Protein AF-A0A968HX31-F1 (afdb_monomer)

pLDDT: mean 95.12, std 3.46, range [78.81, 98.56]

Sequence (93 aa):
MARFTHVVFDLDGTLLDTEGLYTAATREVAEVYGKHFPLELKRRCMGADNRTSAATIIAELGLPLSVDGFLALRDAAFERRLAQVQPIAGAAE

Radius of gyration: 16.27 Å; Cα contacts (8 Å, |Δi|>4): 77; chains: 1; bounding box: 44×24×45 Å

Structure (mmCIF, N/CA/C/O backbone):
data_AF-A0A968HX31-F1
#
_entry.id   AF-A0A968HX31-F1
#
loop_
_atom_site.group_PDB
_atom_site.id
_atom_site.type_symbol
_atom_site.label_atom_id
_atom_site.label_alt_id
_atom_site.label_comp_id
_atom_site.label_asym_id
_atom_site.label_entity_id
_atom_site.label_seq_id
_atom_site.pdbx_PDB_ins_code
_atom_site.Cartn_x
_atom_site.Cartn_y
_atom_site.Cartn_z
_atom_site.occupancy
_atom_site.B_iso_or_equiv
_atom_site.auth_seq_id
_atom_site.auth_comp_id
_atom_site.auth_asym_id
_atom_site.auth_atom_id
_atom_site.pdbx_PDB_model_num
ATOM 1 N N . MET A 1 1 ? 28.750 8.484 -28.836 1.00 78.81 1 MET A N 1
ATOM 2 C CA . MET A 1 1 ? 27.428 8.070 -28.316 1.00 78.81 1 MET A CA 1
ATOM 3 C C . MET A 1 1 ? 27.604 6.750 -27.588 1.00 78.81 1 MET A C 1
ATOM 5 O O . MET A 1 1 ? 28.281 5.884 -28.130 1.00 78.81 1 MET A O 1
ATOM 9 N N . ALA A 1 2 ? 27.073 6.611 -26.374 1.00 86.44 2 ALA A N 1
ATOM 10 C CA . ALA A 1 2 ? 27.103 5.330 -25.669 1.00 86.44 2 ALA A CA 1
ATOM 11 C C . ALA A 1 2 ? 26.105 4.357 -26.319 1.00 86.44 2 ALA A C 1
ATOM 13 O O . ALA A 1 2 ? 25.011 4.766 -26.705 1.00 86.44 2 ALA A O 1
ATOM 14 N N . ARG A 1 3 ? 26.494 3.086 -26.458 1.00 94.25 3 ARG A N 1
ATOM 15 C CA . ARG A 1 3 ? 25.632 1.998 -26.936 1.00 94.25 3 ARG A CA 1
ATOM 16 C C . ARG A 1 3 ? 25.357 1.061 -25.767 1.00 94.25 3 ARG A C 1
ATOM 18 O O . ARG A 1 3 ? 26.298 0.516 -25.197 1.00 94.25 3 ARG A O 1
ATOM 25 N N . PHE A 1 4 ? 24.085 0.860 -25.451 1.00 95.12 4 PHE A N 1
ATOM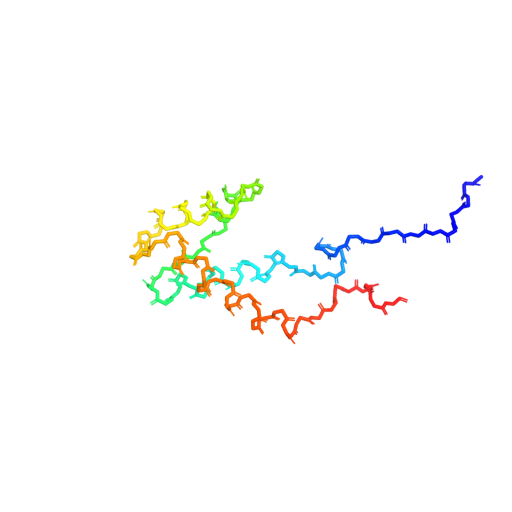 26 C CA . PHE A 1 4 ? 23.636 -0.069 -24.416 1.00 95.12 4 PHE A CA 1
ATOM 27 C C . PHE A 1 4 ? 23.155 -1.369 -25.064 1.00 95.12 4 PHE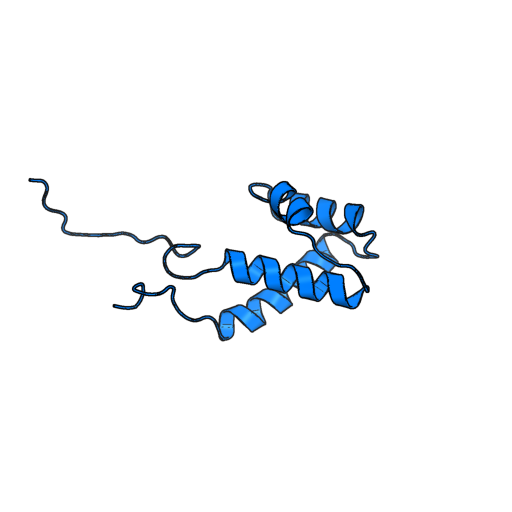 A C 1
ATOM 29 O O . PHE A 1 4 ? 22.593 -1.351 -26.158 1.00 95.12 4 PHE A O 1
ATOM 36 N N . THR A 1 5 ? 23.416 -2.501 -24.415 1.00 97.00 5 THR A N 1
ATOM 37 C CA . THR A 1 5 ? 23.007 -3.837 -24.888 1.00 97.00 5 THR A CA 1
ATOM 38 C C . THR A 1 5 ? 21.988 -4.506 -23.973 1.00 97.00 5 THR A C 1
ATOM 40 O O . THR A 1 5 ? 21.395 -5.500 -24.371 1.00 97.00 5 THR A O 1
ATOM 43 N N . HIS A 1 6 ? 21.789 -3.971 -22.766 1.00 96.94 6 HIS A N 1
ATOM 44 C CA . HIS A 1 6 ? 20.922 -4.534 -21.736 1.00 96.94 6 HIS A CA 1
ATOM 45 C C . HIS A 1 6 ? 20.251 -3.404 -20.953 1.00 96.94 6 HIS A C 1
ATOM 47 O O . HIS A 1 6 ? 20.835 -2.330 -20.791 1.00 96.94 6 HIS A O 1
ATOM 53 N N . VAL A 1 7 ? 19.047 -3.676 -20.455 1.00 94.81 7 VAL A N 1
ATOM 54 C CA . VAL A 1 7 ? 18.267 -2.795 -19.580 1.00 94.81 7 VAL A CA 1
ATOM 55 C C . VAL A 1 7 ? 17.715 -3.644 -18.438 1.00 94.81 7 VAL A C 1
ATOM 57 O O . VAL A 1 7 ? 17.347 -4.798 -18.653 1.00 94.81 7 VAL A O 1
ATOM 60 N N . VAL A 1 8 ? 17.678 -3.081 -17.232 1.00 95.69 8 VAL A N 1
ATOM 61 C CA . VAL A 1 8 ? 16.990 -3.659 -16.073 1.00 95.69 8 VAL A CA 1
ATOM 62 C C . VAL A 1 8 ? 15.895 -2.679 -15.684 1.00 95.69 8 VAL A C 1
ATOM 64 O O . VAL A 1 8 ? 16.188 -1.509 -15.442 1.00 95.69 8 VAL A O 1
ATOM 67 N N . PHE A 1 9 ? 14.654 -3.152 -15.664 1.00 95.31 9 PHE A N 1
ATOM 68 C CA . PHE A 1 9 ? 13.507 -2.367 -15.227 1.00 95.31 9 PHE A CA 1
ATOM 69 C C . PHE A 1 9 ? 13.197 -2.691 -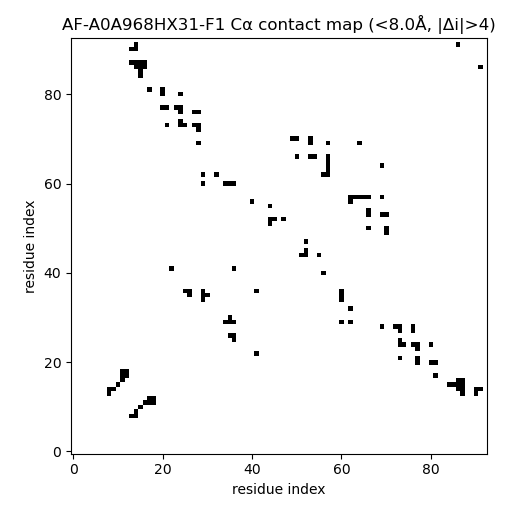13.775 1.00 95.31 9 PHE A C 1
ATOM 71 O O . PHE A 1 9 ? 13.229 -3.856 -13.375 1.00 95.31 9 PHE A O 1
ATOM 78 N N . ASP A 1 10 ? 12.887 -1.653 -13.009 1.00 93.69 10 ASP A N 1
ATOM 79 C CA . ASP A 1 10 ? 12.187 -1.834 -11.746 1.00 93.69 10 ASP A CA 1
ATOM 80 C C . ASP A 1 10 ? 10.741 -2.280 -12.018 1.00 93.69 10 ASP A C 1
ATOM 82 O O . ASP A 1 10 ? 10.212 -2.057 -13.108 1.00 93.69 10 ASP A O 1
ATOM 86 N N . LEU A 1 11 ? 10.096 -2.929 -11.053 1.00 92.31 11 LEU A N 1
ATOM 87 C CA . LEU A 1 11 ? 8.699 -3.345 -11.185 1.00 92.31 11 LEU A CA 1
ATOM 88 C C . LEU A 1 11 ? 7.766 -2.210 -10.758 1.00 92.31 11 LEU A C 1
ATOM 90 O O . LEU A 1 11 ? 6.914 -1.762 -11.532 1.00 92.31 11 LEU A O 1
ATOM 94 N N . ASP A 1 12 ? 7.945 -1.758 -9.521 1.00 90.06 12 ASP A N 1
ATOM 95 C CA . ASP A 1 12 ? 7.067 -0.823 -8.834 1.00 90.06 12 ASP A CA 1
ATOM 96 C C . ASP A 1 12 ? 7.185 0.587 -9.424 1.00 90.06 12 ASP A C 1
ATOM 98 O O . ASP A 1 12 ? 8.266 1.152 -9.560 1.00 90.06 12 ASP A O 1
ATOM 102 N N . GLY A 1 13 ? 6.059 1.164 -9.837 1.00 88.50 13 GLY A N 1
ATOM 103 C CA . GLY A 1 13 ? 6.008 2.498 -10.439 1.00 88.50 13 GLY A CA 1
ATOM 104 C C . GLY A 1 13 ? 6.646 2.606 -11.829 1.00 88.50 13 GLY A C 1
ATOM 105 O O . GLY A 1 13 ? 6.601 3.680 -12.424 1.00 88.50 13 GLY A O 1
ATOM 106 N N . THR A 1 14 ? 7.207 1.515 -12.363 1.00 93.69 14 THR A N 1
ATOM 107 C CA . THR A 1 14 ? 7.805 1.462 -13.706 1.00 93.69 14 THR A CA 1
ATOM 108 C C . THR A 1 14 ? 7.000 0.551 -14.624 1.00 93.69 14 THR A C 1
ATOM 110 O O . THR A 1 14 ? 6.484 1.006 -15.641 1.00 93.69 14 THR A O 1
ATOM 113 N N . LEU A 1 15 ? 6.845 -0.724 -14.257 1.00 94.75 15 LEU A N 1
ATOM 114 C CA . LEU A 1 15 ? 6.042 -1.679 -15.023 1.00 94.75 15 LEU A CA 1
ATOM 115 C C . LEU A 1 15 ? 4.597 -1.735 -14.519 1.00 94.75 15 LEU A C 1
ATOM 117 O O . LEU 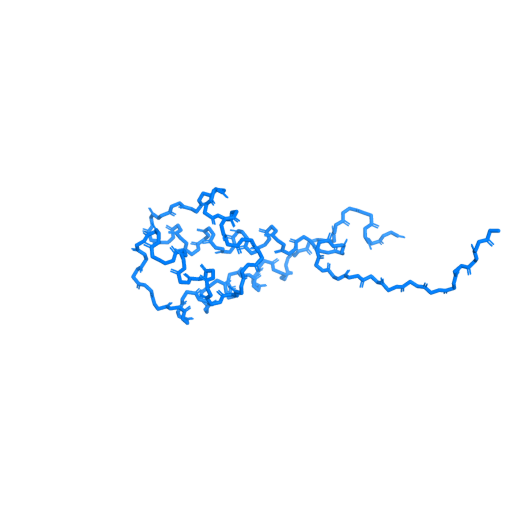A 1 15 ? 3.674 -1.883 -15.319 1.00 94.75 15 LEU A O 1
ATOM 121 N N . LEU A 1 16 ? 4.397 -1.599 -13.205 1.00 94.75 16 LEU A N 1
ATOM 122 C CA . LEU A 1 16 ? 3.094 -1.667 -12.541 1.00 94.75 16 LEU A CA 1
ATOM 123 C C . LEU A 1 16 ? 2.888 -0.473 -11.602 1.00 94.75 16 LEU A C 1
ATOM 125 O O . LEU A 1 16 ? 3.790 -0.116 -10.848 1.00 94.75 16 LEU A O 1
ATOM 129 N N . ASP A 1 17 ? 1.681 0.099 -11.569 1.00 92.88 17 ASP A N 1
ATOM 130 C CA . ASP A 1 17 ? 1.305 1.118 -10.573 1.00 92.88 17 ASP A CA 1
ATOM 131 C C . ASP A 1 17 ? 0.894 0.461 -9.246 1.00 92.88 17 ASP A C 1
ATOM 133 O O . ASP A 1 17 ? -0.280 0.392 -8.871 1.00 92.88 17 ASP A O 1
ATOM 137 N N . THR A 1 18 ? 1.873 -0.070 -8.522 1.00 90.88 18 THR A N 1
ATOM 138 C CA . THR A 1 18 ? 1.652 -0.706 -7.218 1.00 90.88 18 THR A CA 1
ATOM 139 C C . THR A 1 18 ? 1.330 0.311 -6.120 1.00 90.88 18 THR A C 1
ATOM 141 O O . THR A 1 18 ? 0.623 -0.024 -5.165 1.00 90.88 18 THR A O 1
ATOM 144 N N . GLU A 1 19 ? 1.737 1.577 -6.261 1.00 90.69 19 GLU A N 1
ATOM 145 C CA . GLU A 1 19 ? 1.411 2.649 -5.311 1.00 90.69 19 GLU A CA 1
ATOM 146 C C . GLU A 1 19 ? -0.100 2.950 -5.289 1.00 90.69 19 GLU A C 1
ATOM 148 O O . GLU A 1 19 ? -0.712 3.105 -4.217 1.00 90.69 19 GLU A O 1
ATOM 153 N N . GLY A 1 20 ? -0.727 2.984 -6.469 1.00 92.19 20 GLY A N 1
ATOM 154 C CA . GLY A 1 20 ? -2.176 3.073 -6.621 1.00 92.19 20 GLY A CA 1
ATOM 155 C C . GLY A 1 20 ? -2.896 1.909 -5.937 1.00 92.19 20 GLY A C 1
ATOM 156 O O . GLY A 1 20 ? -3.862 2.125 -5.194 1.00 92.19 20 GLY A O 1
ATOM 157 N N . LEU A 1 21 ? -2.379 0.686 -6.092 1.00 94.44 21 LEU A N 1
ATOM 158 C CA . LEU A 1 21 ? -2.952 -0.511 -5.472 1.00 94.44 21 LEU A CA 1
ATOM 159 C C . LEU A 1 21 ? -2.866 -0.486 -3.941 1.00 94.44 21 LEU A C 1
ATOM 161 O O . LEU A 1 21 ? -3.875 -0.736 -3.278 1.00 94.44 21 LEU A O 1
ATOM 165 N N . TYR A 1 22 ? -1.714 -0.130 -3.362 1.00 93.94 22 TYR A N 1
ATOM 166 C CA . TYR A 1 22 ? -1.564 0.013 -1.906 1.00 93.94 22 TYR A CA 1
ATOM 167 C C . TYR A 1 22 ? -2.497 1.082 -1.334 1.00 93.94 22 TYR A C 1
ATOM 169 O O . TYR A 1 22 ? -3.099 0.896 -0.270 1.00 93.94 22 TYR A O 1
ATOM 177 N N . THR A 1 23 ? -2.653 2.195 -2.057 1.00 95.12 23 THR A N 1
ATOM 178 C CA . THR A 1 23 ? -3.581 3.267 -1.682 1.00 95.12 23 THR A CA 1
ATOM 179 C C . THR A 1 23 ? -5.022 2.754 -1.667 1.00 95.12 23 THR A C 1
ATOM 181 O O . THR A 1 23 ? -5.758 3.002 -0.711 1.00 95.12 23 THR A O 1
ATOM 184 N N . ALA A 1 24 ? -5.430 2.018 -2.703 1.00 96.19 24 ALA A N 1
ATOM 185 C CA . ALA A 1 24 ? -6.776 1.469 -2.818 1.00 96.19 24 ALA A CA 1
ATOM 186 C C . ALA A 1 24 ? -7.060 0.377 -1.771 1.00 96.19 24 ALA A C 1
ATOM 188 O O . ALA A 1 24 ? -8.137 0.372 -1.180 1.00 96.19 24 ALA A O 1
ATOM 189 N N . ALA A 1 25 ? -6.095 -0.502 -1.496 1.00 97.44 25 ALA A N 1
ATOM 190 C CA . ALA A 1 25 ? -6.206 -1.522 -0.455 1.00 97.44 25 ALA A CA 1
ATOM 191 C C . ALA A 1 25 ? -6.352 -0.897 0.942 1.00 97.44 25 ALA A C 1
ATOM 193 O O . ALA A 1 25 ? -7.212 -1.295 1.723 1.00 97.44 25 ALA A O 1
ATOM 194 N N . THR A 1 26 ? -5.563 0.138 1.239 1.00 97.50 26 THR A N 1
ATOM 195 C CA . THR A 1 26 ? -5.648 0.877 2.508 1.00 97.50 26 THR A CA 1
ATOM 196 C C . THR A 1 26 ? -7.000 1.574 2.681 1.00 97.50 26 THR A C 1
ATOM 198 O O . THR A 1 26 ? -7.572 1.537 3.771 1.00 97.50 26 THR A O 1
ATOM 201 N N . ARG A 1 27 ? -7.530 2.188 1.611 1.00 98.00 27 ARG A N 1
ATOM 202 C CA . ARG A 1 27 ? -8.872 2.796 1.612 1.00 98.00 27 ARG A CA 1
ATOM 203 C C . ARG A 1 27 ? -9.953 1.773 1.914 1.00 98.00 27 ARG A C 1
ATOM 205 O O . ARG A 1 27 ? -10.755 2.027 2.799 1.00 98.00 27 ARG A O 1
ATOM 212 N N . GLU A 1 28 ? -9.922 0.617 1.252 1.00 97.75 28 GLU A N 1
ATOM 213 C CA . GLU A 1 28 ? -10.902 -0.447 1.492 1.00 97.75 28 GLU A CA 1
ATOM 214 C C . GLU A 1 28 ? -10.915 -0.875 2.963 1.00 97.75 28 GLU A C 1
ATOM 216 O O . GLU A 1 28 ? -11.979 -0.942 3.573 1.00 97.75 28 GLU A O 1
ATOM 221 N N . VAL A 1 29 ? -9.740 -1.104 3.564 1.00 98.12 29 VAL A N 1
ATOM 222 C CA . VAL A 1 29 ? -9.662 -1.467 4.986 1.00 98.12 29 VAL A CA 1
ATOM 223 C C . VAL A 1 29 ? -10.244 -0.360 5.865 1.00 98.12 29 VAL A C 1
ATOM 225 O O . VAL A 1 29 ? -11.015 -0.660 6.768 1.00 98.12 29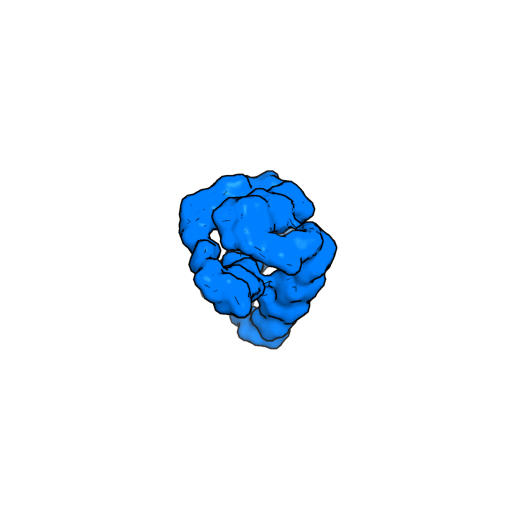 VAL A O 1
ATOM 228 N N . ALA A 1 30 ? -9.919 0.910 5.612 1.00 97.94 30 ALA A N 1
ATOM 229 C CA . ALA A 1 30 ? -10.451 2.033 6.388 1.00 97.94 30 ALA A CA 1
ATOM 230 C C . ALA A 1 30 ? -11.982 2.181 6.254 1.00 97.94 30 ALA A C 1
ATOM 232 O O . ALA A 1 30 ? -12.669 2.420 7.252 1.00 97.94 30 ALA A O 1
ATOM 233 N N . GLU A 1 31 ? -12.521 1.993 5.048 1.00 97.75 31 GLU A N 1
ATOM 234 C CA . GLU A 1 31 ? -13.948 2.131 4.735 1.00 97.75 31 GLU A CA 1
ATOM 235 C C . GLU A 1 31 ? -14.813 1.097 5.465 1.00 97.75 31 GLU A C 1
ATOM 237 O O . GLU A 1 31 ? -15.905 1.441 5.921 1.00 97.75 31 GLU A O 1
ATOM 242 N N . VAL A 1 32 ? -14.307 -0.124 5.685 1.00 96.88 32 VAL A N 1
ATOM 243 C CA . VAL A 1 32 ? -14.979 -1.154 6.506 1.00 96.88 32 VAL A CA 1
ATOM 244 C C . VAL A 1 32 ? -15.272 -0.657 7.929 1.00 96.88 32 VAL A C 1
ATOM 246 O O . VAL A 1 32 ? -16.271 -1.050 8.530 1.00 96.88 32 VAL A O 1
ATOM 249 N N . TYR A 1 33 ? -14.449 0.253 8.458 1.00 97.44 33 TYR A N 1
ATOM 250 C CA . TYR A 1 33 ? -14.633 0.872 9.777 1.00 97.44 33 TYR A CA 1
ATOM 251 C C . TYR A 1 33 ? -15.293 2.258 9.710 1.00 97.44 33 TYR A C 1
ATOM 253 O O . TYR A 1 33 ? -15.271 3.003 10.693 1.00 97.44 33 TYR A O 1
ATOM 261 N N . GLY A 1 34 ? -15.855 2.639 8.558 1.00 97.75 34 GLY A N 1
ATOM 262 C CA . GLY A 1 34 ? -16.465 3.952 8.347 1.00 97.75 34 GLY A CA 1
ATOM 263 C C . GLY A 1 34 ? -15.458 5.104 8.384 1.00 97.75 34 GLY A C 1
ATOM 264 O O . GLY A 1 34 ? -15.823 6.233 8.719 1.00 97.75 34 GLY A O 1
ATOM 265 N N . LYS A 1 35 ? -14.179 4.834 8.095 1.00 98.12 35 LYS A N 1
ATOM 266 C CA . LYS A 1 35 ? -13.106 5.833 8.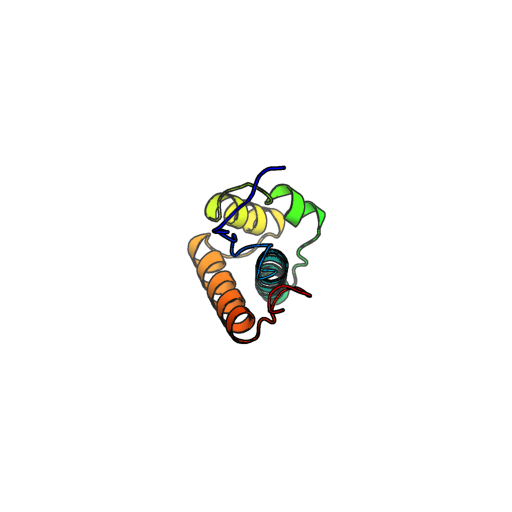071 1.00 98.12 35 LYS A CA 1
ATOM 267 C C . LYS A 1 35 ? -12.681 6.127 6.640 1.00 98.12 35 LYS A C 1
ATOM 269 O O . LYS A 1 35 ? -12.670 5.254 5.782 1.00 98.12 35 LYS A O 1
ATOM 274 N N . HIS A 1 36 ? -12.276 7.368 6.399 1.00 96.88 36 HIS A N 1
ATOM 275 C CA . HIS A 1 36 ? -11.699 7.790 5.128 1.00 96.88 36 HIS A CA 1
ATOM 276 C C . HIS A 1 36 ? -10.173 7.856 5.249 1.00 96.88 36 HIS A C 1
ATOM 278 O O . HIS A 1 36 ? -9.665 8.364 6.246 1.00 96.88 36 HIS A O 1
ATOM 284 N N . PHE A 1 37 ? -9.444 7.392 4.230 1.00 97.12 37 PHE A N 1
ATOM 285 C CA . PHE A 1 37 ? -7.982 7.505 4.150 1.00 97.12 37 PHE A CA 1
ATOM 286 C C . PHE A 1 37 ? -7.581 8.698 3.255 1.00 97.12 37 PHE A C 1
ATOM 288 O O . PHE A 1 37 ? -7.557 8.566 2.023 1.00 97.12 37 PHE A O 1
ATOM 295 N N . PRO A 1 38 ? -7.303 9.886 3.839 1.00 95.94 38 PRO A N 1
ATOM 296 C CA . PRO A 1 38 ? -7.024 11.096 3.075 1.00 95.94 38 PRO A CA 1
ATOM 297 C C . PRO A 1 38 ? -5.613 11.106 2.485 1.00 95.94 38 PRO A C 1
ATOM 299 O O . PRO A 1 38 ? -4.686 10.482 3.004 1.00 95.94 38 PRO A O 1
ATOM 302 N N . LEU A 1 39 ? -5.435 11.909 1.431 1.00 94.75 39 LEU A N 1
ATOM 303 C CA . LEU A 1 39 ? -4.141 12.092 0.769 1.00 94.75 39 LEU A CA 1
ATOM 304 C C . LEU A 1 39 ? -3.051 12.592 1.730 1.00 94.75 39 LEU A C 1
ATOM 306 O O . LEU A 1 39 ? -1.910 12.161 1.621 1.00 94.75 39 LEU A O 1
ATOM 310 N N . GLU A 1 40 ? -3.392 13.454 2.688 1.00 96.50 40 GLU A N 1
ATOM 311 C CA . GLU A 1 40 ? -2.424 13.949 3.676 1.00 96.50 40 GLU A CA 1
ATOM 312 C C . GLU A 1 40 ? -1.887 12.831 4.576 1.00 96.50 40 GLU A C 1
ATOM 314 O O . GLU A 1 40 ? -0.688 12.763 4.830 1.00 96.50 40 GLU A O 1
ATOM 319 N N . LEU A 1 41 ? -2.748 11.899 5.003 1.00 96.50 41 LEU A N 1
ATOM 320 C CA . LEU A 1 41 ? -2.309 10.735 5.773 1.00 96.50 41 LEU A CA 1
ATOM 321 C C . LEU A 1 41 ? -1.458 9.800 4.904 1.00 96.50 41 LEU A C 1
ATOM 323 O O . LEU A 1 41 ? -0.406 9.358 5.356 1.00 96.50 41 LEU A O 1
ATOM 327 N N . LYS A 1 42 ? -1.843 9.580 3.637 1.00 94.81 42 LYS A N 1
ATOM 328 C CA . LYS A 1 42 ? -1.006 8.848 2.671 1.00 94.81 42 LYS A CA 1
ATOM 329 C C . LYS A 1 42 ? 0.394 9.456 2.576 1.00 94.81 42 LYS A C 1
ATOM 331 O O . LYS A 1 42 ? 1.369 8.725 2.703 1.00 94.81 42 LYS A O 1
ATOM 336 N N . ARG A 1 43 ? 0.498 10.775 2.385 1.00 94.62 43 ARG A N 1
ATOM 337 C CA . ARG A 1 43 ? 1.780 11.490 2.251 1.00 94.62 43 ARG A CA 1
ATOM 338 C C . ARG A 1 43 ? 2.681 11.309 3.467 1.00 94.62 43 ARG A C 1
ATOM 340 O O . ARG A 1 43 ? 3.880 11.145 3.294 1.00 94.62 43 ARG A O 1
ATOM 347 N N . ARG A 1 44 ? 2.118 11.283 4.679 1.00 93.50 44 ARG A N 1
ATOM 348 C CA . ARG A 1 44 ? 2.894 11.007 5.901 1.00 93.50 44 ARG A CA 1
ATOM 349 C C . ARG A 1 44 ? 3.442 9.583 5.964 1.00 93.50 44 ARG A C 1
ATOM 351 O O . ARG A 1 44 ? 4.465 9.365 6.599 1.00 93.50 44 ARG A O 1
ATOM 358 N N . CYS A 1 45 ? 2.771 8.628 5.328 1.00 93.31 45 CYS A N 1
ATOM 359 C CA . CYS A 1 45 ? 3.225 7.241 5.254 1.00 93.31 45 CYS A CA 1
ATOM 360 C C . CYS A 1 45 ? 4.226 6.990 4.112 1.00 93.31 45 CYS A C 1
ATOM 362 O O . CYS A 1 45 ? 4.879 5.951 4.097 1.00 93.31 45 CYS A O 1
ATOM 364 N N . MET A 1 46 ? 4.364 7.903 3.144 1.00 90.00 46 MET A N 1
ATOM 365 C CA . MET A 1 46 ? 5.289 7.713 2.021 1.00 90.00 46 MET A CA 1
ATOM 366 C C . MET A 1 46 ? 6.743 7.664 2.510 1.00 90.00 46 MET A C 1
ATOM 368 O O . MET A 1 46 ? 7.200 8.555 3.220 1.00 90.00 46 MET A O 1
ATOM 372 N N . GLY A 1 47 ? 7.472 6.619 2.112 1.00 87.50 47 GLY A N 1
ATOM 373 C CA . GLY A 1 47 ? 8.869 6.398 2.501 1.00 87.50 47 GLY A CA 1
ATOM 374 C C . GLY A 1 47 ? 9.067 5.773 3.887 1.00 87.50 47 GLY A C 1
ATOM 375 O O . GLY A 1 47 ? 10.192 5.405 4.218 1.00 87.50 47 GLY A O 1
ATOM 376 N N . ALA A 1 48 ? 8.006 5.612 4.683 1.00 91.88 48 ALA A N 1
ATOM 377 C CA . ALA A 1 48 ? 8.061 4.849 5.926 1.00 91.88 48 ALA A CA 1
ATOM 378 C C . ALA A 1 48 ? 7.932 3.343 5.649 1.00 91.88 48 ALA A C 1
ATOM 380 O O . ALA A 1 48 ? 7.305 2.922 4.675 1.00 91.88 48 ALA A O 1
ATOM 381 N N . ASP A 1 49 ? 8.480 2.512 6.536 1.00 94.44 49 ASP A N 1
ATOM 382 C CA . ASP A 1 49 ? 8.275 1.069 6.446 1.00 94.44 49 ASP A CA 1
ATOM 383 C C . ASP A 1 49 ? 6.799 0.691 6.683 1.00 94.44 49 ASP A C 1
ATOM 385 O O . ASP A 1 49 ? 5.994 1.457 7.230 1.00 94.44 49 ASP A O 1
ATOM 389 N N . ASN A 1 50 ? 6.440 -0.528 6.273 1.00 93.25 50 ASN A N 1
ATOM 390 C CA . ASN A 1 50 ? 5.065 -1.019 6.325 1.00 93.25 50 ASN A CA 1
ATOM 391 C C . ASN A 1 50 ? 4.458 -0.997 7.734 1.00 93.25 50 ASN A C 1
ATOM 393 O O . ASN A 1 50 ? 3.282 -0.658 7.880 1.00 93.25 50 ASN A O 1
ATOM 397 N N . ARG A 1 51 ? 5.229 -1.344 8.774 1.00 97.19 51 ARG A N 1
ATOM 398 C CA . ARG A 1 51 ? 4.703 -1.415 10.145 1.00 97.19 51 ARG A CA 1
ATOM 399 C C . ARG A 1 51 ? 4.513 -0.020 10.723 1.00 97.19 51 ARG A C 1
ATOM 401 O O . ARG A 1 51 ? 3.474 0.234 11.328 1.00 97.19 51 ARG A O 1
ATOM 408 N N . THR A 1 52 ? 5.456 0.889 10.483 1.00 97.69 52 THR A N 1
ATOM 409 C CA . THR A 1 52 ? 5.336 2.299 10.888 1.00 97.69 52 THR A CA 1
ATOM 410 C C . THR A 1 52 ? 4.142 2.973 10.210 1.00 97.69 52 THR A C 1
ATOM 412 O O . THR A 1 52 ? 3.336 3.635 10.871 1.00 97.69 52 THR A O 1
ATOM 415 N N . SER A 1 53 ? 3.962 2.743 8.907 1.00 96.81 53 SER A N 1
ATOM 416 C CA . SER A 1 53 ? 2.807 3.243 8.154 1.00 96.81 53 SER A CA 1
ATOM 417 C C . SER A 1 53 ? 1.487 2.700 8.699 1.00 96.81 53 SER A C 1
ATOM 419 O O . SER A 1 53 ? 0.572 3.474 8.973 1.00 96.81 53 SER A O 1
ATOM 421 N N . ALA A 1 54 ? 1.392 1.385 8.925 1.00 98.00 54 ALA A N 1
ATOM 422 C CA . ALA A 1 54 ? 0.201 0.757 9.493 1.00 98.00 54 ALA A CA 1
ATOM 423 C C . ALA A 1 54 ? -0.136 1.308 10.886 1.00 98.00 54 ALA A C 1
ATOM 425 O O . ALA A 1 54 ? -1.283 1.676 11.133 1.00 98.00 54 ALA A O 1
ATOM 426 N N . ALA A 1 55 ? 0.856 1.433 11.773 1.00 98.19 55 ALA A N 1
ATOM 427 C CA . ALA A 1 55 ? 0.663 2.010 13.102 1.00 98.19 55 ALA A CA 1
ATOM 428 C C . ALA A 1 55 ? 0.144 3.455 13.029 1.00 98.19 55 ALA A C 1
ATOM 430 O O . ALA A 1 55 ? -0.785 3.814 13.752 1.00 98.19 55 ALA A O 1
ATOM 431 N N . THR A 1 56 ? 0.692 4.257 12.111 1.00 98.06 56 THR A N 1
ATOM 432 C CA . THR A 1 56 ? 0.260 5.644 11.882 1.00 98.06 56 THR A CA 1
ATOM 433 C C . THR A 1 56 ? -1.192 5.694 11.412 1.00 98.06 56 THR A C 1
ATOM 435 O O . THR A 1 56 ? -1.991 6.450 11.953 1.00 98.06 56 THR A O 1
ATOM 438 N N . ILE A 1 57 ? -1.566 4.857 10.442 1.00 98.25 57 ILE A N 1
ATOM 439 C CA . ILE A 1 57 ? -2.930 4.807 9.900 1.00 98.25 57 ILE A CA 1
ATOM 440 C C . ILE A 1 57 ? -3.937 4.370 10.966 1.00 98.25 57 ILE A C 1
ATOM 442 O O . ILE A 1 57 ? -4.983 4.999 11.114 1.00 98.25 57 ILE A O 1
ATOM 446 N N . ILE A 1 58 ? -3.617 3.318 11.723 1.00 98.50 58 ILE A N 1
ATOM 447 C CA . ILE A 1 58 ? -4.465 2.815 12.810 1.00 98.50 58 ILE A CA 1
ATOM 448 C C . ILE A 1 58 ? -4.706 3.910 13.848 1.00 98.50 58 ILE A C 1
ATOM 450 O O . ILE A 1 58 ? -5.856 4.150 14.215 1.00 98.50 58 ILE A O 1
ATOM 454 N N . ALA A 1 59 ? -3.639 4.577 14.297 1.00 98.19 59 ALA A N 1
ATOM 455 C CA . ALA A 1 59 ? -3.719 5.618 15.314 1.00 98.19 59 ALA A CA 1
ATOM 456 C C . ALA A 1 59 ? -4.539 6.826 14.835 1.00 98.19 59 ALA A C 1
ATOM 458 O O . ALA A 1 59 ? -5.447 7.271 15.531 1.00 98.19 59 ALA A O 1
ATOM 459 N N . GLU A 1 60 ? -4.265 7.319 13.628 1.00 98.00 60 GLU A N 1
ATOM 460 C CA . GLU A 1 60 ? -4.894 8.523 13.072 1.00 98.00 60 GLU A CA 1
ATOM 461 C C . GLU A 1 60 ? -6.370 8.317 12.723 1.00 98.00 60 GLU A C 1
ATOM 463 O O . GLU A 1 60 ? -7.189 9.221 12.884 1.00 98.00 60 GLU A O 1
ATOM 468 N N . LEU A 1 61 ? -6.734 7.122 12.254 1.00 98.12 61 LEU A N 1
ATOM 469 C CA . LEU A 1 61 ? -8.119 6.801 11.912 1.00 98.12 61 LEU A CA 1
ATOM 470 C C . LEU A 1 61 ? -8.902 6.207 13.094 1.00 98.12 61 LEU A C 1
ATOM 472 O O . LEU A 1 61 ? -10.131 6.103 13.022 1.00 98.12 61 LEU A O 1
ATOM 476 N N . GLY A 1 62 ? -8.222 5.852 14.188 1.00 97.88 62 GLY A N 1
ATOM 477 C CA . GLY A 1 62 ? -8.814 5.193 15.350 1.00 97.88 62 GLY A CA 1
ATOM 478 C C . GLY A 1 62 ? -9.374 3.811 15.008 1.00 97.88 62 GLY A C 1
ATOM 479 O O . GLY A 1 62 ? -10.506 3.501 15.379 1.00 97.88 62 GLY A O 1
ATOM 480 N N . LEU A 1 63 ? -8.626 3.014 14.237 1.00 98.12 63 LEU A N 1
ATOM 481 C CA . LEU A 1 63 ? -9.059 1.675 13.831 1.00 98.12 63 LEU A CA 1
ATOM 482 C C . LEU A 1 63 ? -8.909 0.689 15.000 1.00 98.12 63 LEU A C 1
ATOM 484 O O . LEU A 1 63 ? -7.856 0.665 15.638 1.00 98.12 63 LEU A O 1
ATOM 488 N N . PRO A 1 64 ? -9.901 -0.176 15.268 1.00 97.75 64 PRO A N 1
ATOM 489 C CA . PRO A 1 64 ? -9.814 -1.197 16.310 1.00 97.75 64 PRO A CA 1
ATOM 490 C C . PRO A 1 64 ? -9.031 -2.426 15.811 1.00 97.75 64 PRO A C 1
ATOM 492 O O . PRO A 1 64 ? -9.533 -3.548 15.819 1.00 97.75 64 PRO A O 1
ATOM 495 N N . LEU A 1 65 ? -7.810 -2.207 15.322 1.00 98.06 65 LEU A N 1
ATOM 496 C CA . LEU A 1 65 ? -6.956 -3.225 14.714 1.00 98.06 65 LEU A CA 1
ATOM 497 C C . LEU A 1 65 ? -5.563 -3.220 15.341 1.00 98.06 65 LEU A C 1
ATOM 499 O O . LEU A 1 65 ? -5.024 -2.172 15.690 1.00 98.06 65 LEU A O 1
ATOM 503 N N . SER A 1 66 ? -4.949 -4.401 15.429 1.00 98.50 66 SER A N 1
ATOM 504 C CA . SER A 1 66 ? -3.502 -4.500 15.614 1.00 98.50 66 SER A CA 1
ATOM 505 C C . SER A 1 66 ? -2.782 -4.183 14.299 1.00 98.50 66 SER A C 1
ATOM 507 O O . SER A 1 66 ? -3.368 -4.289 13.219 1.00 98.50 66 SER A O 1
ATOM 509 N N . VAL A 1 67 ? -1.491 -3.847 14.378 1.00 98.38 67 VAL A N 1
ATOM 510 C CA . VAL A 1 67 ? -0.646 -3.655 13.185 1.00 98.38 67 VAL A CA 1
ATOM 511 C C . VAL A 1 67 ? -0.686 -4.891 12.284 1.00 98.38 67 VAL A C 1
ATOM 513 O O . VAL A 1 67 ? -0.914 -4.756 11.088 1.00 98.38 67 VAL A O 1
ATOM 516 N N . ASP A 1 68 ? -0.544 -6.091 12.851 1.00 98.50 68 ASP A N 1
ATOM 517 C CA . ASP A 1 68 ? -0.564 -7.335 12.070 1.00 98.50 68 ASP A CA 1
ATOM 518 C C . ASP A 1 68 ? -1.936 -7.606 11.443 1.00 98.50 68 ASP A C 1
ATOM 520 O O . ASP A 1 68 ? -2.012 -8.016 10.288 1.00 98.50 68 ASP A O 1
ATOM 524 N N . GLY A 1 69 ? -3.026 -7.324 12.165 1.00 98.50 69 GLY A N 1
ATOM 525 C CA . GLY A 1 69 ? -4.382 -7.478 11.637 1.00 98.50 69 GLY A CA 1
ATOM 526 C C . GLY A 1 69 ? -4.668 -6.518 10.482 1.00 98.50 69 GLY A C 1
ATOM 527 O O . GLY A 1 69 ? -5.224 -6.921 9.463 1.00 98.50 69 GLY A O 1
ATOM 528 N N . PHE A 1 70 ? -4.238 -5.262 10.605 1.00 98.56 70 PHE A N 1
ATOM 529 C CA . PHE A 1 70 ? -4.350 -4.286 9.525 1.00 98.56 70 PHE A CA 1
ATOM 530 C C . PHE A 1 70 ? -3.531 -4.693 8.298 1.00 98.56 70 PHE A C 1
ATOM 532 O O . PHE A 1 70 ? -4.049 -4.642 7.183 1.00 98.56 70 PHE A O 1
ATOM 539 N N . LEU A 1 71 ? -2.278 -5.119 8.494 1.00 98.25 71 LEU A N 1
ATOM 540 C CA . LEU A 1 71 ? -1.416 -5.568 7.401 1.00 98.25 71 LEU A CA 1
ATOM 541 C C . LEU A 1 71 ? -2.018 -6.780 6.689 1.00 98.25 71 LEU A C 1
ATOM 543 O O . LEU A 1 71 ? -2.148 -6.740 5.474 1.00 98.25 71 LEU A O 1
ATOM 547 N N . ALA A 1 72 ? -2.500 -7.787 7.422 1.00 98.38 72 ALA A N 1
ATOM 548 C CA . ALA A 1 72 ? -3.140 -8.958 6.824 1.00 98.38 72 ALA A CA 1
ATOM 549 C C . ALA A 1 72 ? -4.368 -8.593 5.967 1.00 98.38 72 ALA A C 1
ATOM 551 O O . ALA A 1 72 ? -4.521 -9.089 4.851 1.00 98.38 72 ALA A O 1
ATOM 552 N N . LEU A 1 73 ? -5.233 -7.695 6.457 1.00 98.19 73 LEU A N 1
ATOM 553 C CA . LEU A 1 73 ? -6.401 -7.227 5.701 1.00 98.19 73 LEU A CA 1
ATOM 554 C C . LEU A 1 73 ? -5.997 -6.440 4.450 1.00 98.19 73 LEU A C 1
ATOM 556 O O . LEU A 1 73 ? -6.554 -6.654 3.371 1.00 98.19 73 LEU A O 1
ATOM 560 N N . ARG A 1 74 ? -5.024 -5.536 4.593 1.00 97.81 74 ARG A N 1
ATOM 561 C CA . ARG A 1 74 ? -4.516 -4.711 3.497 1.00 97.81 74 ARG A CA 1
ATOM 562 C C . ARG A 1 74 ? -3.826 -5.567 2.438 1.00 97.81 74 ARG A C 1
ATOM 564 O O . ARG A 1 74 ? -4.063 -5.342 1.257 1.00 97.81 74 ARG A O 1
ATOM 571 N N . ASP A 1 75 ? -3.019 -6.542 2.836 1.00 97.31 75 ASP A N 1
ATOM 572 C CA . ASP A 1 75 ? -2.267 -7.402 1.922 1.00 97.31 75 ASP A CA 1
ATOM 573 C C . ASP A 1 75 ? -3.223 -8.316 1.142 1.00 97.31 75 ASP A C 1
ATOM 575 O O . ASP A 1 75 ? -3.163 -8.358 -0.084 1.00 97.31 75 ASP A O 1
ATOM 579 N N . ALA A 1 76 ? -4.228 -8.905 1.800 1.00 97.69 76 ALA A N 1
ATOM 580 C CA . ALA A 1 76 ? -5.286 -9.641 1.104 1.00 97.69 76 ALA A CA 1
ATOM 581 C C . ALA A 1 76 ? -6.059 -8.752 0.107 1.00 97.69 76 ALA A C 1
ATOM 583 O O . ALA A 1 76 ? -6.439 -9.196 -0.979 1.00 97.69 76 ALA A O 1
ATOM 584 N N . ALA A 1 77 ? -6.326 -7.491 0.463 1.00 97.19 77 ALA A N 1
ATOM 585 C CA . ALA A 1 77 ? -6.964 -6.525 -0.430 1.00 97.19 77 ALA A CA 1
ATOM 586 C C . ALA A 1 77 ? -6.054 -6.112 -1.601 1.00 97.19 77 ALA A C 1
ATOM 588 O O . ALA A 1 77 ? -6.541 -5.895 -2.714 1.00 97.19 77 ALA A O 1
ATOM 589 N N . PHE A 1 78 ? -4.747 -6.025 -1.370 1.00 96.38 78 PHE A N 1
ATOM 590 C CA . PHE A 1 78 ? -3.746 -5.750 -2.391 1.00 96.38 78 PHE A CA 1
ATOM 591 C C . PHE A 1 78 ? -3.625 -6.913 -3.379 1.00 96.38 78 PHE A C 1
ATOM 593 O O . PHE A 1 78 ? -3.745 -6.689 -4.578 1.00 96.38 78 PHE A O 1
ATOM 600 N N . GLU A 1 79 ? -3.493 -8.153 -2.903 1.00 95.62 79 GLU A N 1
ATOM 601 C CA . GLU A 1 79 ? -3.371 -9.354 -3.743 1.00 95.62 79 GLU A CA 1
ATOM 602 C C . GLU A 1 79 ? -4.554 -9.518 -4.705 1.00 95.62 79 GLU A C 1
ATOM 604 O O . GLU A 1 79 ? -4.361 -9.768 -5.897 1.00 95.62 79 GLU A O 1
ATOM 609 N N . ARG A 1 80 ? -5.786 -9.286 -4.226 1.00 95.62 80 ARG A N 1
ATOM 610 C CA . ARG A 1 80 ? -6.985 -9.308 -5.085 1.00 95.62 80 ARG A CA 1
ATOM 611 C C . ARG A 1 80 ? -6.905 -8.304 -6.234 1.00 95.62 80 ARG A C 1
ATOM 613 O O . ARG A 1 80 ? -7.393 -8.594 -7.324 1.00 95.62 80 ARG A O 1
ATOM 620 N N . ARG A 1 81 ? -6.318 -7.128 -5.993 1.00 94.56 81 ARG A N 1
ATOM 621 C CA . ARG A 1 81 ? -6.142 -6.086 -7.014 1.00 94.56 81 ARG A CA 1
ATOM 622 C C . ARG A 1 81 ? -4.971 -6.389 -7.932 1.00 94.56 81 ARG A C 1
ATOM 624 O O . ARG A 1 81 ? -5.081 -6.175 -9.134 1.00 94.56 81 ARG A O 1
ATOM 631 N N . LEU A 1 82 ? -3.880 -6.909 -7.377 1.00 93.25 82 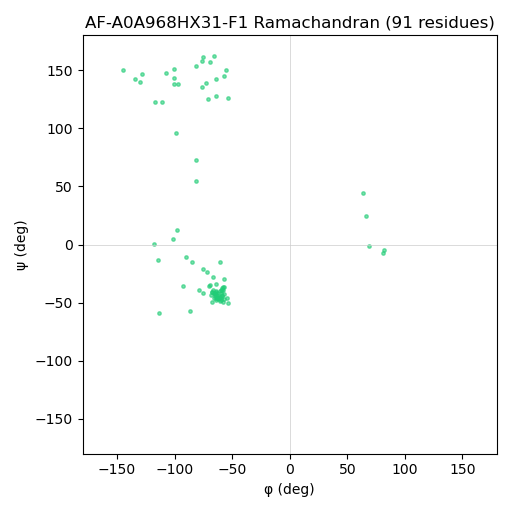LEU A N 1
ATOM 632 C CA . LEU A 1 82 ? -2.699 -7.291 -8.136 1.00 93.25 82 LEU A CA 1
ATOM 633 C C . LEU A 1 82 ? -3.050 -8.346 -9.191 1.00 93.25 82 LEU A C 1
ATOM 635 O O . LEU A 1 82 ? -2.610 -8.232 -10.326 1.00 93.25 82 LEU A O 1
ATOM 639 N N . ALA A 1 83 ? -3.926 -9.302 -8.870 1.00 91.38 83 ALA A N 1
ATOM 640 C CA . ALA A 1 83 ? -4.405 -10.307 -9.825 1.00 91.38 83 ALA A CA 1
ATOM 641 C C . ALA A 1 83 ? -5.144 -9.726 -11.052 1.00 91.38 83 ALA A C 1
ATOM 643 O O . ALA A 1 83 ? -5.363 -10.439 -12.029 1.00 91.38 83 ALA A O 1
ATOM 644 N N . GLN A 1 84 ? -5.551 -8.456 -11.002 1.00 91.56 84 GLN A N 1
ATOM 645 C CA . GLN A 1 84 ? -6.311 -7.769 -12.050 1.00 91.56 84 GLN A CA 1
ATOM 646 C C . GLN A 1 84 ? -5.550 -6.570 -12.640 1.00 91.56 84 GLN A C 1
ATOM 648 O O . GLN A 1 84 ? -6.079 -5.877 -13.515 1.00 91.56 84 GLN A O 1
ATOM 653 N N . VAL A 1 85 ? -4.330 -6.298 -12.159 1.00 93.19 85 VAL A N 1
ATOM 654 C CA . VAL A 1 85 ? -3.559 -5.108 -12.532 1.00 93.19 85 VAL A CA 1
ATOM 655 C C . VAL A 1 85 ? -3.201 -5.136 -14.016 1.00 93.19 85 VAL A C 1
ATOM 657 O O . VAL A 1 85 ? -2.893 -6.186 -14.579 1.00 93.19 85 VAL A O 1
ATOM 660 N N . GLN A 1 86 ? -3.242 -3.968 -14.649 1.00 93.00 86 GLN A N 1
ATOM 661 C CA . GLN A 1 86 ? -2.746 -3.783 -16.008 1.00 93.00 86 GLN A CA 1
ATOM 662 C C . GLN A 1 86 ? -1.357 -3.137 -15.970 1.00 93.00 86 GLN A C 1
ATOM 664 O O . GLN A 1 86 ? -1.078 -2.372 -15.039 1.00 93.00 86 GLN A O 1
ATOM 669 N N . PRO A 1 87 ? -0.494 -3.407 -16.964 1.00 93.94 87 PRO A N 1
ATOM 670 C CA . PRO A 1 87 ? 0.770 -2.698 -17.103 1.00 93.94 87 PRO A CA 1
ATOM 671 C C . PRO A 1 87 ? 0.562 -1.183 -17.174 1.00 93.94 87 PRO A C 1
ATOM 673 O O . PRO A 1 87 ? -0.452 -0.706 -17.692 1.00 93.94 87 PRO A O 1
ATOM 676 N N . ILE A 1 88 ? 1.548 -0.425 -16.695 1.00 93.69 88 ILE A N 1
ATOM 677 C CA . ILE A 1 88 ? 1.618 1.013 -16.965 1.00 93.69 88 ILE A CA 1
ATOM 678 C C . ILE A 1 88 ? 1.643 1.223 -18.488 1.00 93.69 88 ILE A C 1
ATOM 680 O O . ILE A 1 88 ? 2.192 0.411 -19.234 1.00 93.69 88 ILE A O 1
ATOM 684 N N . ALA A 1 89 ? 1.014 2.301 -18.964 1.00 94.56 89 ALA A N 1
ATOM 685 C CA . ALA A 1 89 ? 0.972 2.617 -20.389 1.00 94.56 89 ALA A CA 1
ATOM 686 C C . ALA A 1 89 ? 2.392 2.645 -20.988 1.00 94.56 89 ALA A C 1
ATOM 688 O O . ALA A 1 89 ? 3.269 3.336 -20.471 1.00 94.56 89 ALA A O 1
ATOM 689 N N . GLY A 1 90 ? 2.606 1.877 -22.060 1.00 93.06 90 GLY A N 1
ATOM 690 C CA . GLY A 1 90 ? 3.910 1.711 -22.712 1.00 93.06 90 GLY A CA 1
ATOM 691 C C . GLY A 1 90 ? 4.852 0.688 -22.062 1.00 93.06 90 GLY A C 1
ATOM 692 O O . GLY A 1 90 ? 5.904 0.415 -22.621 1.00 93.06 90 GLY A O 1
ATOM 693 N N . ALA A 1 91 ? 4.509 0.087 -20.916 1.00 92.38 91 ALA A N 1
ATOM 694 C CA . ALA A 1 91 ? 5.364 -0.917 -20.267 1.00 92.38 91 ALA A CA 1
ATOM 695 C C . ALA A 1 91 ? 5.334 -2.296 -20.957 1.00 92.38 91 ALA A C 1
ATOM 697 O O . ALA A 1 91 ? 6.236 -3.105 -20.754 1.00 92.38 91 ALA A O 1
ATOM 698 N N . ALA A 1 92 ? 4.287 -2.582 -21.735 1.00 89.19 92 ALA A N 1
ATOM 699 C CA . ALA A 1 92 ? 4.108 -3.846 -22.456 1.00 89.19 92 ALA A CA 1
ATOM 700 C C . ALA A 1 92 ? 4.457 -3.760 -23.958 1.00 89.19 92 ALA A C 1
ATOM 702 O O . ALA A 1 92 ? 4.227 -4.728 -24.683 1.00 89.19 92 ALA A O 1
ATOM 703 N N . GLU A 1 93 ? 4.958 -2.610 -24.416 1.00 84.50 93 GLU A N 1
ATOM 704 C CA . GLU A 1 93 ? 5.310 -2.298 -25.812 1.00 84.50 93 GLU A CA 1
ATOM 705 C C . GLU A 1 93 ? 6.831 -2.343 -26.018 1.00 84.50 93 GLU A C 1
ATOM 707 O O . GLU A 1 93 ? 7.258 -2.826 -27.092 1.00 84.50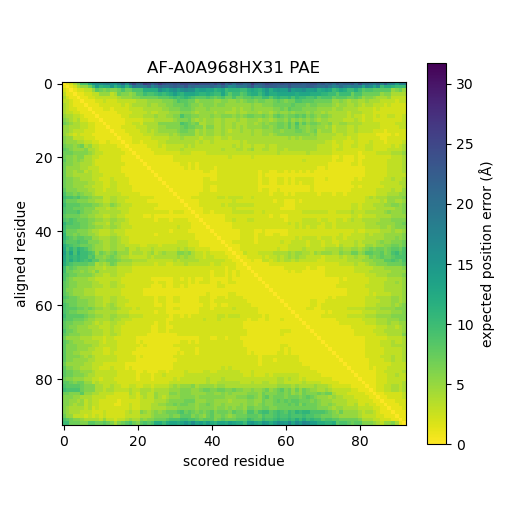 93 GLU A O 1
#

Secondary structure (DSSP, 8-state):
----------SBTTTB-HHHHHHHHHHHHHHHTT----HHHHHHHTTS-HHHHHHHHHHHHT-S--HHHHHHHHHHHHHHHHTTPPPPTTTT-
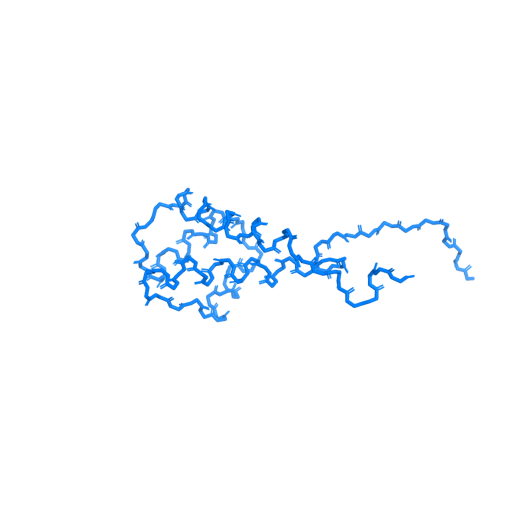
Foldseek 3Di:
DDDDDDDDDDCDPTFFPLVVLLQVLLQVLLVVVVFGDDPVLVVVCPPPDLLVSLVSSCVVRVPPDDSVRSCVSSVVSSVVVVVVTDTDVPSVD

Nearest PDB structures (foldseek):
  3l5k-assembly1_A  TM=8.945E-01  e=2.222E-04  Homo sapiens
  3kbb-assembly1_A  TM=8.621E-01  e=3.921E-04  Thermotoga maritima MSB8
  3nas-assembly1_A  TM=8.479E-01  e=5.204E-03  Bacillus subtilis
  7ocs-assembly1_A  TM=7.390E-01  e=5.543E-03  Acinetobacter baumannii ATCC 19606 = CIP 70.34 = JCM 6841
  4g9b-assembly1_A-2  TM=8.057E-01  e=1.957E-02  Escherichia coli K-12

Mean predicted aligned error: 3.64 Å

Solvent-accessible surface area (backbone atoms only — not comparable to full-atom values): 5638 Å² total; per-residue (Å²): 133,91,82,81,92,78,85,86,81,64,54,74,72,55,35,32,59,49,67,60,41,53,52,52,15,48,33,53,58,31,44,78,74,78,34,84,71,51,69,70,61,51,59,72,32,61,93,50,55,72,65,61,30,42,46,49,52,30,63,77,65,65,50,101,58,53,56,68,58,48,49,54,53,27,49,57,43,28,52,64,47,59,79,67,61,66,65,32,92,74,55,87,113